Protein AF-A0A255PNB9-F1 (afdb_monomer_lite)

Secondary structure (D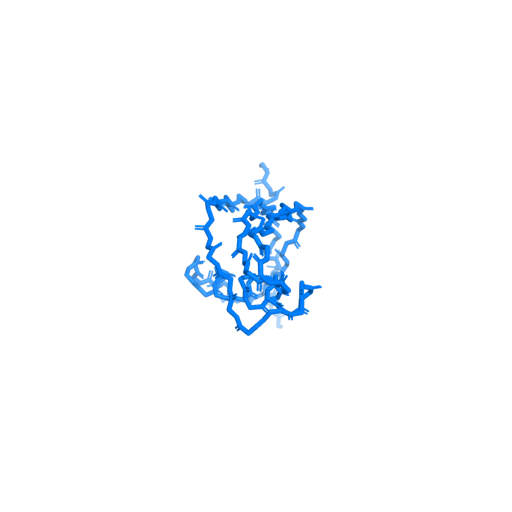SSP, 8-state):
--PPPPEEEEEEEEEEEEETTEEEEEEEEEEEEESS---HHHHHHHHHHHHHHHTT-S--EEEEEEEEES--

Foldseek 3Di:
DPFDDKWKKWKWWKWWDDDPNDIDIDIDTDIDTDGDDDDPVVVVVVVQVVVCVVVVHPGIHTPDMDIGTPPD

Sequence (72 aa):
MTGEAPTVYHYVLTVQWVSDGQLLTKTFDNTFEQTGGLERASIYRRLTNRAAKEVGADVVATLFWSLEPNAL

Radius of gyration: 14.05 Å; chains: 1; bounding box: 41×18×40 Å

pLDDT: mean 89.65, std 13.09, range [39.19, 98.56]

Structure (mmCIF, N/CA/C/O backbone):
data_AF-A0A255PNB9-F1
#
_entry.id   AF-A0A255PNB9-F1
#
loop_
_atom_site.group_PDB
_atom_site.id
_atom_site.type_symbol
_atom_site.label_atom_id
_atom_site.label_alt_id
_atom_site.label_comp_id
_atom_site.label_asym_id
_atom_site.label_entity_id
_atom_site.label_seq_id
_atom_site.pdbx_PDB_ins_code
_atom_site.Cartn_x
_atom_site.Cartn_y
_atom_site.Cartn_z
_atom_site.occupancy
_atom_site.B_iso_or_equiv
_atom_site.auth_seq_id
_atom_site.auth_comp_id
_atom_site.auth_asym_id
_atom_site.auth_atom_id
_atom_site.pdb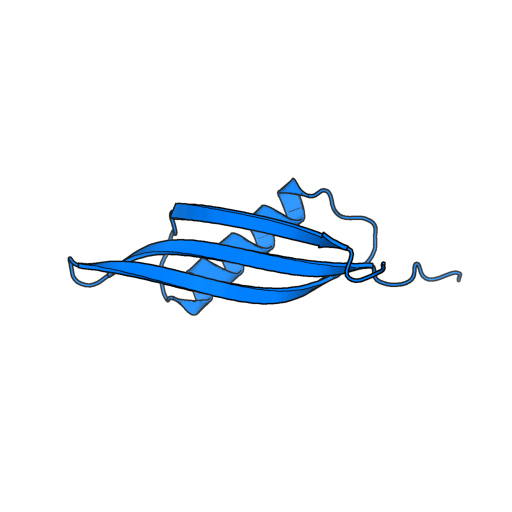x_PDB_model_num
ATOM 1 N N . MET A 1 1 ? 29.523 -5.377 -16.563 1.00 39.19 1 MET A N 1
ATOM 2 C CA . MET A 1 1 ? 28.327 -5.486 -15.703 1.00 39.19 1 MET A CA 1
ATOM 3 C C . MET A 1 1 ? 27.271 -4.556 -16.273 1.00 39.19 1 MET A C 1
ATOM 5 O O . MET A 1 1 ? 27.401 -3.352 -16.113 1.00 39.19 1 MET A O 1
ATOM 9 N N . THR A 1 2 ? 26.302 -5.071 -17.025 1.00 49.84 2 THR A N 1
ATOM 10 C CA . THR A 1 2 ? 25.134 -4.291 -17.457 1.00 49.84 2 THR A CA 1
ATOM 11 C C . THR A 1 2 ? 24.133 -4.323 -16.308 1.00 49.84 2 THR A C 1
ATOM 13 O O . THR A 1 2 ? 23.407 -5.300 -16.154 1.00 49.84 2 THR A O 1
ATOM 16 N N . GLY A 1 3 ? 24.189 -3.328 -15.421 1.00 56.06 3 GLY A N 1
ATOM 17 C CA . GLY A 1 3 ? 23.179 -3.183 -14.374 1.00 56.06 3 GLY A CA 1
ATOM 18 C C . GLY A 1 3 ? 21.844 -2.848 -15.028 1.00 56.06 3 GLY A C 1
ATOM 19 O O . GLY A 1 3 ? 21.788 -1.916 -15.829 1.00 56.06 3 GLY A O 1
ATOM 20 N N . GLU A 1 4 ? 20.797 -3.620 -14.742 1.00 64.38 4 GLU A N 1
ATOM 21 C CA . GLU A 1 4 ? 19.445 -3.255 -15.163 1.00 64.38 4 GLU A CA 1
ATOM 22 C C . GLU A 1 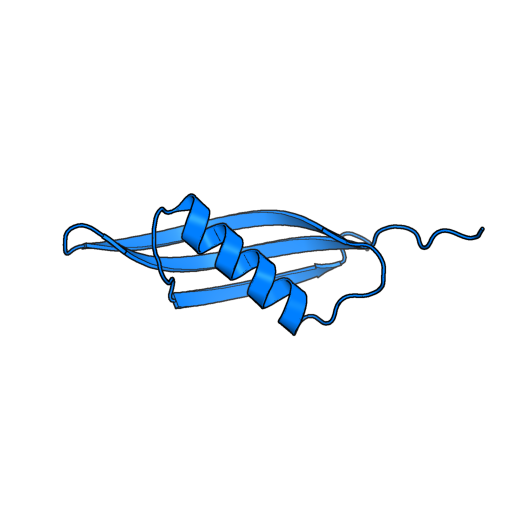4 ? 19.097 -1.874 -14.604 1.00 64.38 4 GLU A C 1
ATOM 24 O O . GLU A 1 4 ? 19.271 -1.613 -13.410 1.00 64.38 4 GLU A O 1
ATOM 29 N N . ALA A 1 5 ? 18.619 -0.987 -15.477 1.00 70.56 5 ALA A N 1
ATOM 30 C CA . ALA A 1 5 ? 18.098 0.300 -15.053 1.00 70.56 5 ALA A CA 1
ATOM 31 C C . ALA A 1 5 ? 16.889 0.075 -14.122 1.00 70.56 5 ALA A C 1
ATOM 33 O O . ALA A 1 5 ? 16.049 -0.783 -14.417 1.00 70.56 5 ALA A O 1
ATOM 34 N N . PRO A 1 6 ? 16.782 0.810 -13.001 1.00 77.06 6 PRO A N 1
ATOM 35 C CA . PRO A 1 6 ? 15.642 0.680 -12.108 1.00 77.06 6 PRO A CA 1
ATOM 36 C C . PRO A 1 6 ? 14.349 1.049 -12.840 1.00 77.06 6 PRO A C 1
ATOM 38 O O . PRO A 1 6 ? 14.273 2.063 -13.533 1.00 77.06 6 PRO A O 1
ATOM 41 N N . THR A 1 7 ? 13.313 0.230 -12.668 1.00 85.94 7 THR A N 1
ATOM 42 C CA . THR A 1 7 ? 11.960 0.596 -13.086 1.00 85.94 7 THR A CA 1
ATOM 43 C C . THR A 1 7 ? 11.346 1.456 -11.997 1.00 85.94 7 THR A C 1
ATOM 45 O O . THR A 1 7 ? 11.253 1.034 -10.840 1.00 85.94 7 THR A O 1
ATOM 48 N N . VAL A 1 8 ? 10.912 2.653 -12.374 1.00 89.56 8 VAL A N 1
ATOM 49 C CA . VAL A 1 8 ? 10.158 3.544 -11.495 1.00 89.56 8 VAL A CA 1
ATOM 50 C C . VAL A 1 8 ? 8.680 3.377 -11.811 1.00 89.56 8 VAL A C 1
ATOM 52 O O . VAL A 1 8 ? 8.283 3.444 -12.973 1.00 89.56 8 VAL A O 1
ATOM 55 N N . TYR A 1 9 ? 7.868 3.160 -10.785 1.00 91.25 9 TYR A N 1
ATOM 56 C CA . TYR A 1 9 ? 6.414 3.132 -10.888 1.00 91.25 9 TYR A CA 1
ATOM 57 C C . TYR A 1 9 ? 5.814 4.313 -10.138 1.00 91.25 9 TYR A C 1
ATOM 59 O O . TYR A 1 9 ? 6.295 4.640 -9.055 1.00 91.25 9 TYR A O 1
ATOM 67 N N . HIS A 1 10 ? 4.735 4.889 -10.657 1.00 93.94 10 HIS A N 1
ATOM 68 C CA . HIS A 1 10 ? 3.793 5.659 -9.852 1.00 93.94 10 HIS A CA 1
ATOM 69 C C . HIS A 1 10 ? 2.767 4.711 -9.244 1.00 93.94 10 HIS A C 1
ATOM 71 O O . HIS A 1 10 ? 2.271 3.801 -9.916 1.00 93.94 10 HIS A O 1
ATOM 77 N N . TYR A 1 11 ? 2.455 4.903 -7.967 1.00 95.06 11 TYR A N 1
ATOM 78 C CA . TYR A 1 11 ? 1.403 4.151 -7.303 1.00 95.06 11 TYR A CA 1
ATOM 79 C C . TYR A 1 11 ? 0.463 5.077 -6.554 1.00 95.06 11 TYR A C 1
ATOM 81 O O . TYR A 1 11 ? 0.885 6.038 -5.914 1.00 95.06 11 TYR A O 1
ATOM 89 N N . VAL A 1 12 ? -0.809 4.696 -6.581 1.00 97.56 12 VAL A N 1
ATOM 90 C CA . VAL A 1 12 ? -1.831 5.227 -5.688 1.00 97.56 12 VAL A CA 1
ATOM 91 C C . VAL A 1 12 ? -2.362 4.057 -4.877 1.00 97.56 12 VAL A C 1
ATOM 93 O O . VAL A 1 12 ? -2.785 3.052 -5.445 1.00 97.56 12 VAL A O 1
ATOM 96 N N . LEU A 1 13 ? -2.328 4.156 -3.554 1.00 98.38 13 LEU A N 1
ATOM 97 C CA . LEU A 1 13 ? -2.794 3.120 -2.637 1.00 98.38 13 LEU A CA 1
ATOM 98 C C . LEU A 1 13 ? -3.679 3.760 -1.571 1.00 98.38 13 LEU A C 1
ATOM 100 O O . LEU A 1 13 ? -3.204 4.551 -0.762 1.00 98.38 13 LEU A O 1
ATOM 104 N N . THR A 1 14 ? -4.954 3.389 -1.537 1.00 98.56 14 THR A N 1
ATOM 105 C CA . THR A 1 14 ? -5.877 3.784 -0.470 1.00 98.56 14 THR A CA 1
ATOM 106 C C . THR A 1 14 ? -6.073 2.615 0.476 1.00 98.56 14 THR A C 1
ATOM 108 O O . THR A 1 14 ? -6.503 1.536 0.062 1.00 98.56 14 THR A O 1
ATOM 111 N N . VAL A 1 15 ? -5.781 2.839 1.755 1.00 98.56 15 VAL A N 1
ATOM 112 C CA . VAL A 1 15 ? -5.918 1.835 2.809 1.00 98.56 15 VAL A CA 1
ATOM 113 C C . VAL A 1 15 ? -6.860 2.298 3.903 1.00 98.56 15 VAL A C 1
ATOM 115 O O . VAL A 1 15 ? -6.998 3.494 4.155 1.00 98.56 15 VAL A O 1
ATOM 118 N N . GLN A 1 16 ? -7.457 1.327 4.578 1.00 98.44 16 GLN A N 1
ATOM 119 C CA . GLN A 1 16 ? -8.326 1.505 5.723 1.00 98.44 16 GLN A CA 1
ATOM 120 C C . GLN A 1 16 ? -7.846 0.640 6.887 1.00 98.44 16 GLN A C 1
ATOM 122 O O . GLN A 1 16 ? -7.409 -0.493 6.691 1.00 98.44 16 GLN A O 1
ATOM 127 N N . TRP A 1 17 ? -7.918 1.170 8.101 1.00 97.75 17 TRP A N 1
ATOM 128 C CA . TRP A 1 17 ? -7.572 0.442 9.321 1.00 97.75 17 TRP A CA 1
ATOM 129 C C . TRP A 1 17 ? -8.415 0.937 10.490 1.00 97.75 17 TRP A C 1
ATOM 131 O O . TRP A 1 17 ? -9.104 1.953 10.386 1.00 97.75 17 TRP A O 1
ATOM 141 N N . VAL A 1 18 ? -8.369 0.201 11.597 1.00 96.00 18 VAL A N 1
ATOM 142 C CA . VAL A 1 18 ? -9.007 0.605 12.848 1.00 96.00 18 VAL A CA 1
ATOM 143 C C . VAL A 1 18 ? -7.934 1.071 13.819 1.00 96.00 18 VAL A C 1
ATOM 145 O O . VAL A 1 18 ? -6.933 0.385 14.013 1.00 96.00 18 VAL A O 1
ATOM 148 N N . SER A 1 19 ? -8.147 2.229 14.431 1.00 95.38 19 SER A N 1
ATOM 149 C CA . SER A 1 19 ? -7.313 2.751 15.513 1.00 95.38 19 SER A CA 1
ATOM 150 C C . SER A 1 19 ? -8.221 3.448 16.518 1.00 95.38 19 SER A C 1
ATOM 152 O O . SER A 1 19 ? -9.136 4.167 16.120 1.00 95.38 19 SER A O 1
ATOM 154 N N . ASP A 1 20 ? -8.040 3.152 17.806 1.00 94.31 20 ASP A N 1
ATOM 155 C CA . ASP A 1 20 ? -8.827 3.724 18.907 1.00 94.31 20 ASP A CA 1
ATOM 156 C C . ASP A 1 20 ? -10.355 3.637 18.705 1.00 94.31 20 ASP A C 1
ATOM 158 O O . ASP A 1 20 ? -11.112 4.559 19.004 1.00 94.31 20 ASP A O 1
ATOM 162 N N . GLY A 1 21 ? -10.821 2.506 18.159 1.00 93.62 21 GLY A N 1
ATOM 163 C CA . GLY A 1 21 ? -12.242 2.251 17.895 1.00 93.62 21 GLY A CA 1
ATOM 164 C C . GLY A 1 21 ? -12.824 3.011 16.698 1.00 93.62 21 GLY A C 1
ATOM 165 O O . GLY A 1 21 ? -14.028 2.932 16.460 1.00 93.62 21 GLY A O 1
ATOM 166 N N . GLN A 1 22 ? -11.996 3.722 15.930 1.00 95.94 22 GLN A N 1
ATOM 167 C CA . GLN A 1 22 ? -12.405 4.473 14.746 1.00 95.94 22 GLN A CA 1
ATOM 168 C C . GLN A 1 22 ? -11.912 3.806 13.468 1.00 95.94 22 GLN A C 1
ATOM 170 O O . GLN A 1 22 ? -10.810 3.263 13.417 1.00 95.94 22 GLN A O 1
ATOM 175 N N . LEU A 1 23 ? -12.729 3.889 12.418 1.00 96.88 23 LEU A N 1
ATOM 176 C CA . LEU A 1 23 ? -12.352 3.473 11.075 1.00 96.88 23 LEU A CA 1
ATOM 177 C C . LEU A 1 23 ? -11.665 4.641 10.361 1.00 96.88 23 LEU A C 1
ATOM 179 O O . LEU A 1 23 ? -12.289 5.669 10.102 1.00 96.88 23 LEU A O 1
ATOM 183 N N . LEU A 1 24 ? -10.385 4.478 10.041 1.00 98.19 24 LEU A N 1
ATOM 184 C CA . LEU A 1 24 ? -9.547 5.499 9.416 1.00 98.19 24 LEU A CA 1
ATOM 185 C C . LEU A 1 24 ? -9.207 5.111 7.983 1.00 98.19 24 LEU A C 1
ATOM 187 O O . LEU A 1 24 ? -9.175 3.933 7.640 1.00 98.19 24 LEU A O 1
ATOM 191 N N . THR A 1 25 ? -8.966 6.099 7.124 1.00 98.25 25 THR A N 1
ATOM 192 C CA . THR A 1 25 ? -8.584 5.884 5.721 1.00 98.25 25 THR A CA 1
ATOM 193 C C . THR A 1 25 ? -7.464 6.842 5.333 1.00 98.25 25 THR A C 1
ATOM 195 O O . THR A 1 25 ? -7.460 7.997 5.759 1.00 98.25 25 THR A O 1
ATOM 198 N N . LYS A 1 26 ? -6.514 6.379 4.516 1.00 98.31 26 LYS A N 1
ATOM 199 C CA . LYS A 1 26 ? -5.419 7.199 3.980 1.00 98.31 26 LYS A CA 1
ATOM 200 C C . LYS A 1 26 ? -5.079 6.775 2.560 1.00 98.31 26 LYS A C 1
ATOM 202 O O . LYS A 1 26 ? -5.028 5.583 2.264 1.00 98.31 26 LYS A O 1
ATOM 207 N N . THR A 1 27 ? -4.803 7.763 1.716 1.00 98.44 27 THR A N 1
ATOM 208 C CA . THR A 1 27 ? -4.275 7.560 0.366 1.00 98.44 27 THR A CA 1
ATOM 209 C C . THR A 1 27 ? -2.794 7.907 0.337 1.00 98.44 27 THR A C 1
ATOM 211 O O . THR A 1 27 ? -2.379 8.953 0.834 1.00 98.44 27 THR A O 1
ATOM 214 N N . PHE A 1 28 ? -2.012 7.011 -0.247 1.00 97.81 28 PHE A N 1
ATOM 215 C CA . PHE A 1 28 ? -0.610 7.182 -0.582 1.00 97.81 28 PHE A CA 1
ATOM 216 C C . PHE A 1 28 ? -0.519 7.384 -2.086 1.00 97.81 28 PHE A C 1
ATOM 218 O O . PHE A 1 28 ? -1.035 6.558 -2.831 1.00 97.81 28 PHE A O 1
ATOM 225 N N . ASP A 1 29 ? 0.133 8.457 -2.509 1.00 96.06 29 ASP A N 1
ATOM 226 C CA . ASP A 1 29 ? 0.430 8.755 -3.908 1.00 96.06 29 ASP A CA 1
ATOM 227 C C . ASP A 1 29 ? 1.917 9.101 -3.989 1.00 96.06 29 ASP A C 1
ATOM 229 O O . ASP A 1 29 ? 2.363 10.093 -3.404 1.00 96.06 29 ASP A O 1
ATOM 233 N N . ASN A 1 30 ? 2.714 8.196 -4.558 1.00 94.81 30 ASN A N 1
ATOM 234 C CA . ASN A 1 30 ? 4.165 8.348 -4.608 1.00 94.81 30 ASN A CA 1
ATOM 235 C C . ASN A 1 30 ? 4.789 7.447 -5.684 1.00 94.81 30 ASN A C 1
ATOM 237 O O . ASN A 1 30 ? 4.108 6.694 -6.383 1.00 94.81 30 ASN A O 1
ATOM 241 N N . THR A 1 31 ? 6.113 7.489 -5.789 1.00 93.69 31 THR A N 1
ATOM 242 C CA . THR A 1 31 ? 6.890 6.594 -6.635 1.00 93.69 31 THR A CA 1
ATOM 243 C C . THR A 1 31 ? 7.412 5.378 -5.867 1.00 93.69 31 THR A C 1
ATOM 245 O O . THR A 1 31 ? 7.663 5.406 -4.656 1.00 93.69 31 THR A O 1
ATOM 248 N N . PHE A 1 32 ? 7.570 4.271 -6.589 1.00 91.94 32 PHE A N 1
ATOM 249 C CA . PHE A 1 32 ? 8.232 3.058 -6.130 1.00 91.94 32 PHE A CA 1
ATOM 250 C C . PHE A 1 32 ? 9.309 2.664 -7.138 1.00 91.94 32 PHE A C 1
ATOM 252 O O . PHE A 1 32 ? 9.007 2.320 -8.280 1.00 91.94 32 PHE A O 1
ATOM 259 N N . GLU A 1 33 ? 10.565 2.710 -6.706 1.00 90.94 33 GLU A N 1
ATOM 260 C CA . GLU A 1 33 ? 11.713 2.305 -7.513 1.00 90.94 33 GLU A CA 1
ATOM 261 C C . GLU A 1 33 ? 12.110 0.869 -7.185 1.00 90.94 33 GLU A C 1
ATOM 263 O O . GLU A 1 33 ? 12.186 0.477 -6.015 1.00 90.94 33 GLU A O 1
ATOM 268 N N . GLN A 1 34 ? 12.377 0.071 -8.217 1.00 84.94 34 GLN A N 1
ATOM 269 C CA . GLN A 1 34 ? 12.850 -1.298 -8.042 1.00 84.94 34 GLN A CA 1
ATOM 270 C C . GLN A 1 34 ? 13.815 -1.722 -9.144 1.00 84.94 34 GLN A C 1
ATOM 272 O O . GLN A 1 34 ? 13.702 -1.293 -10.291 1.00 84.94 34 GLN A O 1
ATOM 277 N N . THR A 1 35 ? 14.734 -2.612 -8.793 1.00 81.12 35 THR A N 1
ATOM 278 C CA . THR A 1 35 ? 15.649 -3.293 -9.712 1.00 81.12 35 THR A CA 1
ATOM 279 C C . THR A 1 35 ? 15.295 -4.781 -9.777 1.00 81.12 35 THR A C 1
ATOM 281 O O . THR A 1 35 ? 14.891 -5.360 -8.766 1.00 81.12 35 THR A O 1
ATOM 284 N N . GLY A 1 36 ? 15.463 -5.419 -10.942 1.00 76.06 36 GLY A N 1
ATOM 285 C CA . GLY A 1 36 ? 15.277 -6.871 -11.075 1.00 76.06 36 GLY A CA 1
ATOM 286 C C . GLY A 1 36 ? 13.854 -7.345 -11.378 1.00 76.06 36 GLY A C 1
ATOM 287 O O . GLY A 1 36 ? 13.532 -8.488 -11.068 1.00 76.06 36 GLY A O 1
ATOM 288 N N . GLY A 1 37 ? 12.998 -6.491 -11.954 1.00 73.69 37 GLY A N 1
ATOM 289 C CA . GLY A 1 37 ? 11.695 -6.906 -12.498 1.00 73.69 37 GLY A CA 1
ATOM 290 C C . GLY A 1 37 ? 10.755 -7.589 -11.495 1.00 73.69 37 GLY A C 1
ATOM 291 O O . GLY A 1 37 ? 10.333 -8.722 -11.712 1.00 73.69 37 GLY A O 1
ATOM 292 N N . LEU A 1 38 ? 10.412 -6.931 -10.384 1.00 80.06 38 LEU A N 1
ATOM 293 C CA . LEU A 1 38 ? 9.450 -7.486 -9.427 1.00 80.06 38 LEU A CA 1
ATOM 294 C C . LEU A 1 38 ? 8.049 -7.669 -10.027 1.00 80.06 38 LEU A C 1
ATOM 296 O O . LEU A 1 38 ? 7.457 -6.743 -10.576 1.00 80.06 38 LEU A O 1
ATOM 300 N N . GLU A 1 39 ? 7.464 -8.835 -9.759 1.00 88.75 39 GLU A N 1
ATOM 301 C CA . GLU A 1 39 ? 6.045 -9.097 -9.990 1.00 88.75 39 GLU A CA 1
ATOM 302 C C . GLU A 1 39 ? 5.151 -8.067 -9.285 1.00 88.75 39 GLU A C 1
ATOM 304 O O . GLU A 1 39 ? 5.369 -7.718 -8.116 1.00 88.75 39 GLU A O 1
ATOM 309 N N . ARG A 1 40 ? 4.064 -7.654 -9.948 1.00 89.31 40 ARG A N 1
ATOM 310 C CA . ARG A 1 40 ? 3.092 -6.675 -9.420 1.00 89.31 40 ARG A CA 1
ATOM 311 C C . ARG A 1 40 ? 2.585 -7.047 -8.020 1.00 89.31 40 ARG A C 1
ATOM 313 O O . ARG A 1 40 ? 2.434 -6.178 -7.165 1.00 89.31 40 ARG A O 1
ATOM 320 N N . ALA A 1 41 ? 2.385 -8.339 -7.752 1.00 92.75 41 ALA A N 1
ATOM 321 C CA . ALA A 1 41 ? 1.951 -8.846 -6.446 1.00 92.75 41 ALA A CA 1
ATOM 322 C C . ALA A 1 41 ? 3.000 -8.661 -5.329 1.00 92.75 41 ALA A C 1
ATOM 324 O O . ALA A 1 41 ? 2.654 -8.530 -4.151 1.00 92.75 41 ALA A O 1
ATOM 325 N N . SER A 1 42 ? 4.287 -8.665 -5.675 1.00 93.44 42 SER A N 1
ATOM 326 C CA . SER A 1 42 ? 5.381 -8.397 -4.736 1.00 93.44 42 SER A CA 1
ATOM 327 C C . SER A 1 42 ? 5.481 -6.908 -4.420 1.00 93.44 42 SER A C 1
ATOM 329 O O . SER A 1 42 ? 5.679 -6.546 -3.260 1.00 93.44 42 SER A O 1
ATOM 331 N N . ILE A 1 43 ? 5.276 -6.048 -5.423 1.00 93.38 43 ILE A N 1
ATOM 332 C CA . ILE A 1 43 ? 5.203 -4.593 -5.234 1.00 93.38 43 ILE A CA 1
ATOM 333 C C 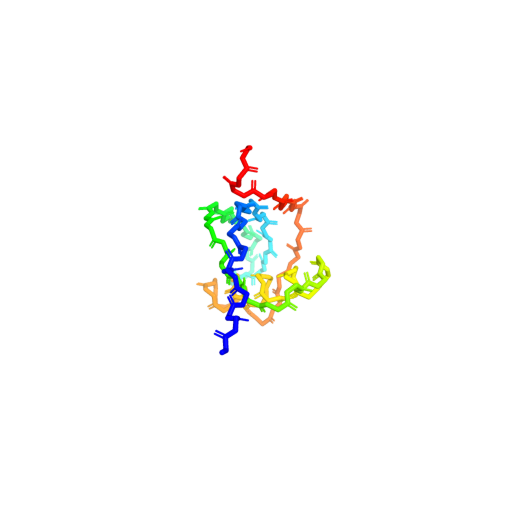. ILE A 1 43 ? 4.012 -4.249 -4.333 1.00 93.38 43 ILE A C 1
ATOM 335 O O . ILE A 1 43 ? 4.183 -3.533 -3.347 1.00 93.38 43 ILE A O 1
ATOM 339 N N . TYR A 1 44 ? 2.844 -4.845 -4.600 1.00 95.12 44 TYR A N 1
ATOM 340 C CA . TYR A 1 44 ? 1.649 -4.705 -3.764 1.00 95.12 44 TYR A CA 1
ATOM 341 C C . TYR A 1 44 ? 1.933 -5.000 -2.295 1.00 95.12 44 TYR A C 1
ATOM 343 O O . TYR A 1 44 ? 1.762 -4.123 -1.454 1.00 95.12 44 TYR A O 1
ATOM 351 N N . ARG A 1 45 ? 2.477 -6.184 -1.992 1.00 95.50 45 ARG A N 1
ATOM 352 C CA . ARG A 1 45 ? 2.803 -6.571 -0.611 1.00 95.50 45 ARG A CA 1
ATOM 353 C C . ARG A 1 45 ? 3.792 -5.622 0.062 1.00 95.50 45 ARG A C 1
ATOM 355 O O . ARG A 1 45 ? 3.646 -5.319 1.243 1.00 95.50 45 ARG A O 1
ATOM 362 N N . ARG A 1 46 ? 4.808 -5.142 -0.662 1.00 95.06 46 ARG A N 1
ATOM 363 C CA . ARG A 1 46 ? 5.782 -4.187 -0.108 1.00 95.06 46 ARG A CA 1
ATOM 364 C C . ARG A 1 46 ? 5.124 -2.859 0.250 1.00 95.06 46 ARG A C 1
ATOM 366 O O . ARG A 1 46 ? 5.375 -2.338 1.335 1.00 95.06 46 ARG A O 1
ATOM 373 N N . LEU A 1 47 ? 4.286 -2.333 -0.637 1.00 95.94 47 LEU A N 1
ATOM 374 C CA . LEU A 1 47 ? 3.611 -1.055 -0.440 1.00 95.94 47 LEU A CA 1
ATOM 375 C C . LEU A 1 47 ? 2.521 -1.131 0.634 1.00 95.94 47 LEU A C 1
ATOM 377 O O . LEU A 1 47 ? 2.465 -0.239 1.475 1.00 95.94 47 LEU A O 1
ATOM 381 N N . THR A 1 48 ? 1.735 -2.210 0.705 1.00 97.62 48 THR A N 1
ATOM 382 C CA . THR A 1 48 ? 0.764 -2.399 1.798 1.00 97.62 48 THR A CA 1
ATOM 383 C C . THR A 1 48 ? 1.452 -2.554 3.151 1.00 97.62 48 THR A C 1
ATOM 385 O O . THR A 1 48 ? 1.013 -1.959 4.131 1.00 97.62 48 THR A O 1
ATOM 388 N N . ASN A 1 49 ? 2.576 -3.280 3.216 1.00 96.81 49 ASN A N 1
ATOM 389 C CA . ASN A 1 49 ? 3.357 -3.409 4.451 1.00 96.81 49 ASN A CA 1
ATOM 390 C C . ASN A 1 49 ? 3.990 -2.075 4.871 1.00 96.81 49 ASN A C 1
ATOM 392 O O . ASN A 1 49 ? 4.083 -1.780 6.061 1.00 96.81 49 ASN A O 1
ATOM 396 N N . ARG A 1 50 ? 4.437 -1.262 3.905 1.00 96.38 50 ARG A N 1
ATOM 397 C CA . ARG A 1 50 ? 4.911 0.102 4.170 1.00 96.38 50 ARG A CA 1
ATOM 398 C C . ARG A 1 50 ? 3.775 0.977 4.699 1.00 96.38 50 ARG A C 1
ATOM 400 O O . ARG A 1 50 ? 3.978 1.654 5.700 1.00 96.38 50 ARG A O 1
ATOM 407 N N . ALA A 1 51 ? 2.604 0.930 4.066 1.00 97.56 51 ALA A N 1
ATOM 408 C CA . ALA A 1 51 ? 1.432 1.690 4.482 1.00 97.56 51 ALA A CA 1
ATOM 409 C C . ALA A 1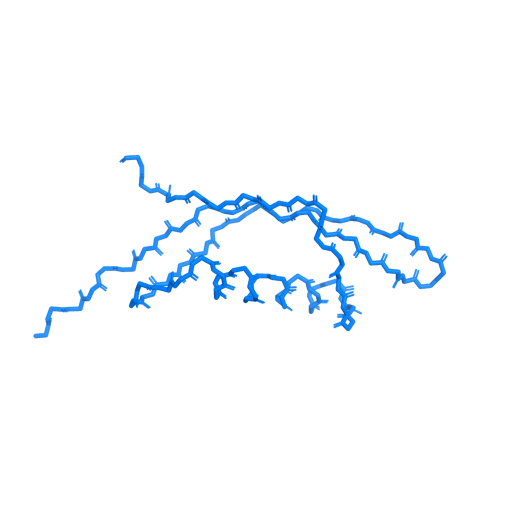 51 ? 1.015 1.341 5.916 1.00 97.56 51 ALA A C 1
ATOM 411 O O . ALA A 1 51 ? 0.850 2.249 6.723 1.00 97.56 51 ALA A O 1
ATOM 412 N N . ALA A 1 52 ? 0.941 0.047 6.251 1.00 97.69 52 ALA A N 1
ATOM 413 C CA . ALA A 1 52 ? 0.639 -0.433 7.601 1.00 97.69 52 ALA A CA 1
ATOM 414 C C . ALA A 1 52 ? 1.605 0.138 8.651 1.00 97.69 52 ALA A C 1
ATOM 416 O O . ALA A 1 52 ? 1.173 0.725 9.640 1.00 97.69 52 ALA A O 1
ATOM 417 N N . LYS A 1 53 ? 2.915 0.084 8.377 1.00 97.50 53 LYS A N 1
ATOM 418 C CA . LYS A 1 53 ? 3.939 0.678 9.252 1.00 97.50 53 LYS A CA 1
ATOM 419 C C . LYS A 1 53 ? 3.787 2.190 9.401 1.00 97.50 53 LYS A C 1
ATOM 421 O O . LYS A 1 53 ? 3.941 2.701 10.503 1.00 97.50 53 LYS A O 1
ATOM 426 N N . GLU A 1 54 ? 3.508 2.905 8.313 1.00 96.94 54 GLU A N 1
ATOM 427 C CA . GLU A 1 54 ? 3.396 4.368 8.340 1.00 96.94 54 GLU A CA 1
ATOM 428 C C . GLU A 1 54 ? 2.166 4.850 9.118 1.00 96.94 54 GLU A C 1
ATOM 430 O O . GLU A 1 54 ? 2.223 5.894 9.762 1.00 96.94 54 GLU A O 1
ATOM 435 N N . VAL A 1 55 ? 1.065 4.095 9.085 1.00 97.06 55 VAL A N 1
ATOM 436 C CA . VAL A 1 55 ? -0.147 4.417 9.858 1.00 97.06 55 VAL A CA 1
ATOM 437 C C . VAL A 1 55 ? -0.162 3.800 11.258 1.00 97.06 55 VAL A C 1
ATOM 439 O O . VAL A 1 55 ? -1.139 3.970 11.981 1.00 97.06 55 VAL A O 1
ATOM 442 N N . GLY A 1 56 ? 0.904 3.091 11.647 1.00 96.44 56 GLY A N 1
ATOM 443 C CA . GLY A 1 56 ? 1.012 2.450 12.957 1.00 96.44 56 GLY A CA 1
ATOM 444 C C . GLY A 1 56 ? 0.024 1.300 13.173 1.00 96.44 56 GLY A C 1
ATOM 445 O O . GLY A 1 56 ? -0.405 1.083 14.301 1.00 96.44 56 GLY A O 1
ATOM 446 N N . ALA A 1 57 ? -0.356 0.582 12.112 1.00 95.88 57 ALA A N 1
ATOM 447 C CA . ALA A 1 57 ? -1.273 -0.554 12.177 1.00 95.88 57 ALA A CA 1
ATOM 448 C C . ALA A 1 57 ? -0.553 -1.879 11.885 1.00 95.88 57 ALA A C 1
ATOM 450 O O . ALA A 1 57 ? 0.324 -1.941 11.022 1.00 95.88 57 ALA A O 1
ATOM 451 N N . ASP A 1 58 ? -0.974 -2.960 12.549 1.00 92.81 58 ASP A N 1
ATOM 452 C CA . ASP A 1 58 ? -0.488 -4.318 12.254 1.00 92.81 58 ASP A CA 1
ATOM 453 C C . ASP A 1 58 ? -0.939 -4.792 10.867 1.00 92.81 58 ASP A C 1
ATOM 455 O O . ASP A 1 58 ? -0.209 -5.474 10.144 1.00 92.81 58 ASP A O 1
ATOM 459 N N . VAL A 1 59 ? -2.161 -4.416 10.486 1.00 91.62 59 VAL A N 1
ATOM 460 C CA . VAL A 1 59 ? -2.774 -4.751 9.204 1.00 91.62 59 VAL A CA 1
ATOM 461 C C . VAL A 1 59 ? -3.620 -3.589 8.707 1.00 91.62 59 VAL A C 1
ATOM 463 O O . VAL A 1 59 ? -4.235 -2.859 9.483 1.00 91.62 59 VAL A O 1
ATOM 466 N N . VAL A 1 60 ? -3.672 -3.444 7.387 1.00 97.56 60 VAL A N 1
ATOM 467 C CA . VAL A 1 60 ? -4.546 -2.493 6.704 1.00 97.56 60 VAL A CA 1
ATOM 468 C C . VAL A 1 60 ? -5.333 -3.218 5.615 1.00 97.56 60 VAL A C 1
ATOM 470 O O . VAL A 1 60 ? -4.816 -4.128 4.965 1.00 97.56 60 VAL A O 1
ATOM 473 N N . ALA A 1 61 ? -6.583 -2.820 5.406 1.00 97.62 61 ALA A N 1
ATOM 474 C CA . ALA A 1 61 ? -7.388 -3.238 4.268 1.00 97.62 61 ALA A CA 1
ATOM 475 C C . ALA A 1 61 ? -7.109 -2.313 3.080 1.00 97.62 61 ALA A C 1
ATOM 477 O O . ALA A 1 61 ? -7.165 -1.094 3.220 1.00 97.62 61 ALA A O 1
ATOM 478 N N . THR A 1 62 ? -6.837 -2.869 1.902 1.00 98.19 62 THR A N 1
ATOM 479 C CA . THR A 1 62 ? -6.712 -2.064 0.681 1.00 98.19 62 THR A CA 1
ATOM 480 C C . THR A 1 62 ? -8.092 -1.803 0.095 1.00 98.19 62 THR A C 1
ATOM 482 O O . THR A 1 62 ? -8.803 -2.746 -0.241 1.00 98.19 62 THR A O 1
ATOM 485 N N . LEU A 1 63 ? -8.451 -0.529 -0.058 1.00 98.06 63 LEU A N 1
ATOM 486 C CA . LEU A 1 63 ? -9.689 -0.107 -0.718 1.00 98.06 63 LEU A CA 1
ATOM 487 C C . LEU A 1 63 ? -9.479 0.148 -2.212 1.00 98.06 63 LEU A C 1
ATOM 489 O O . LEU A 1 63 ? -10.346 -0.152 -3.027 1.00 98.06 63 LEU A O 1
ATOM 493 N N . PHE A 1 64 ? -8.322 0.705 -2.567 1.00 97.81 64 PHE A N 1
ATOM 494 C CA . PHE A 1 64 ? -7.951 1.003 -3.944 1.00 97.81 64 PHE A CA 1
ATOM 495 C C . PHE A 1 64 ? -6.442 0.878 -4.126 1.00 97.81 64 PHE A C 1
ATOM 497 O O . PHE A 1 64 ? -5.667 1.202 -3.226 1.00 97.81 64 PHE A O 1
ATOM 504 N N . TRP A 1 65 ? -6.031 0.430 -5.306 1.00 96.38 65 TRP A N 1
ATOM 505 C CA . TRP A 1 65 ? -4.637 0.348 -5.708 1.00 96.38 65 TRP A CA 1
ATOM 506 C C . TRP A 1 65 ? -4.524 0.584 -7.217 1.00 96.38 65 TRP A C 1
ATOM 508 O O . TRP A 1 65 ? -5.205 -0.079 -8.002 1.00 96.38 65 TRP A O 1
ATOM 518 N N . SER A 1 66 ? -3.599 1.453 -7.615 1.00 96.19 66 SER A N 1
ATOM 519 C CA . SER A 1 66 ? -3.056 1.530 -8.969 1.00 96.19 66 SER A CA 1
ATOM 520 C C . SER A 1 66 ? -1.531 1.478 -8.919 1.00 96.19 66 SER A C 1
ATOM 522 O O . SER A 1 66 ? -0.907 1.867 -7.932 1.00 96.19 66 SER A O 1
ATOM 524 N N . LEU A 1 67 ? -0.944 0.968 -9.996 1.00 94.00 67 LEU A N 1
ATOM 525 C CA . LEU A 1 67 ? 0.495 0.927 -10.209 1.00 94.00 67 LEU A CA 1
ATOM 526 C C . LEU A 1 67 ? 0.729 1.031 -11.712 1.00 94.00 67 LEU A C 1
ATOM 528 O O . LEU A 1 67 ? 0.315 0.132 -12.455 1.00 94.00 67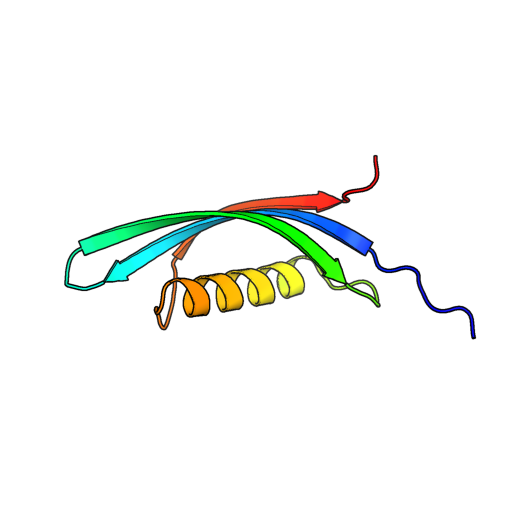 LEU A O 1
ATOM 532 N N . GLU A 1 68 ? 1.392 2.100 -12.119 1.00 90.56 68 GLU A N 1
ATOM 533 C CA . GLU A 1 68 ? 1.657 2.459 -13.508 1.00 90.56 68 GLU A CA 1
ATOM 534 C C . GLU A 1 68 ? 3.162 2.703 -13.674 1.00 90.56 68 GLU A C 1
ATOM 536 O O . GLU A 1 68 ? 3.792 3.252 -12.765 1.00 90.56 68 GLU A O 1
ATOM 541 N N . PRO A 1 69 ? 3.791 2.261 -14.776 1.00 85.56 69 PRO A N 1
ATOM 542 C CA . PRO A 1 69 ? 5.161 2.657 -15.078 1.00 85.56 69 PRO A CA 1
ATOM 543 C C . PRO A 1 69 ? 5.267 4.188 -15.114 1.00 85.56 69 PRO A C 1
ATOM 545 O O . PRO A 1 69 ? 4.426 4.849 -15.708 1.00 85.56 69 PRO A O 1
ATOM 548 N N . ASN A 1 70 ? 6.305 4.755 -14.496 1.00 73.44 70 ASN A N 1
ATOM 549 C CA . ASN A 1 70 ? 6.575 6.199 -14.547 1.00 73.44 70 ASN A CA 1
ATOM 550 C C . ASN A 1 70 ? 7.106 6.644 -15.929 1.00 73.44 70 ASN A C 1
ATOM 552 O O . ASN A 1 70 ? 7.199 7.827 -16.228 1.00 73.44 70 ASN A O 1
ATOM 556 N N . ALA A 1 71 ? 7.462 5.694 -16.794 1.00 59.75 71 ALA A N 1
ATOM 557 C CA . ALA A 1 71 ? 7.779 5.976 -18.186 1.00 59.75 71 ALA A CA 1
ATOM 558 C C . ALA A 1 71 ? 6.503 5.888 -19.040 1.00 59.75 71 ALA A C 1
ATOM 560 O O . ALA A 1 71 ? 5.927 4.804 -19.161 1.00 59.75 71 ALA A O 1
ATOM 561 N N . LEU A 1 72 ? 6.097 7.025 -19.619 1.00 47.50 72 LEU A N 1
ATOM 562 C CA . LEU A 1 72 ? 5.372 7.064 -20.895 1.00 47.50 72 LEU A CA 1
ATOM 563 C C . LEU A 1 72 ? 6.324 6.685 -22.036 1.00 47.50 72 LEU A C 1
ATOM 565 O O . LEU A 1 72 ? 7.488 7.152 -21.997 1.00 47.50 72 LEU A O 1
#